Protein AF-A0A850MQ41-F1 (afdb_monomer_lite)

Structure (mmCIF, N/CA/C/O backbone):
data_AF-A0A850MQ41-F1
#
_entry.id   AF-A0A850MQ41-F1
#
loop_
_atom_site.group_PDB
_atom_site.id
_atom_site.type_symbol
_atom_site.label_atom_id
_atom_site.label_alt_id
_atom_site.label_comp_id
_atom_site.label_asym_id
_atom_site.label_entity_id
_atom_site.label_seq_id
_atom_site.pdbx_PDB_ins_code
_atom_site.Cartn_x
_atom_site.Cartn_y
_atom_site.Cartn_z
_atom_site.occupancy
_atom_site.B_iso_or_equiv
_atom_site.auth_seq_id
_atom_site.auth_comp_id
_atom_site.auth_asym_id
_atom_site.auth_atom_id
_atom_site.pdbx_PDB_model_num
ATOM 1 N N . MET A 1 1 ? 5.938 15.041 41.603 1.00 34.44 1 MET A N 1
ATOM 2 C CA . MET A 1 1 ? 6.302 14.014 40.600 1.00 34.44 1 MET A CA 1
ATOM 3 C C . MET A 1 1 ? 5.091 13.773 39.709 1.00 34.44 1 MET A C 1
ATOM 5 O O . MET A 1 1 ? 4.121 13.191 40.169 1.00 34.44 1 MET A O 1
ATOM 9 N N . LEU A 1 2 ? 5.086 14.315 38.488 1.00 30.42 2 LEU A N 1
ATOM 10 C CA . LEU A 1 2 ? 3.973 14.155 37.544 1.00 30.42 2 LEU A CA 1
ATOM 11 C C . LEU A 1 2 ? 4.144 12.836 36.779 1.00 30.42 2 LEU A C 1
ATOM 13 O O . LEU A 1 2 ? 5.052 12.707 35.962 1.00 30.42 2 LEU A O 1
ATOM 17 N N . ASN A 1 3 ? 3.277 11.866 37.073 1.00 32.31 3 ASN A N 1
ATOM 18 C CA . ASN A 1 3 ? 3.250 10.548 36.446 1.00 32.31 3 ASN A CA 1
ATOM 19 C C . ASN A 1 3 ? 2.456 10.644 35.130 1.00 32.31 3 ASN A C 1
ATOM 21 O O . ASN A 1 3 ? 1.229 10.766 35.139 1.00 32.31 3 ASN A O 1
ATOM 25 N N . LYS A 1 4 ? 3.153 10.688 33.991 1.00 35.62 4 LYS A N 1
ATOM 26 C CA . LYS A 1 4 ? 2.527 10.834 32.673 1.00 35.62 4 LYS A CA 1
ATOM 27 C C . LYS A 1 4 ? 2.000 9.484 32.162 1.00 35.62 4 LYS A C 1
ATOM 29 O O . LYS A 1 4 ? 2.761 8.664 31.667 1.00 35.62 4 LYS A O 1
ATOM 34 N N . THR A 1 5 ? 0.665 9.373 32.213 1.00 29.41 5 THR A N 1
ATOM 35 C CA . THR A 1 5 ? -0.238 8.936 31.118 1.00 29.41 5 THR A CA 1
ATOM 36 C C . THR A 1 5 ? -0.182 7.455 30.711 1.00 29.41 5 THR A C 1
ATOM 38 O O . THR A 1 5 ? 0.748 7.044 30.036 1.00 29.41 5 THR A O 1
ATOM 41 N N . ASN A 1 6 ? -1.152 6.582 31.017 1.00 30.81 6 ASN A N 1
ATOM 42 C CA . ASN A 1 6 ? -2.612 6.746 30.929 1.00 30.81 6 ASN A CA 1
ATOM 43 C C . ASN A 1 6 ? -3.043 7.508 29.668 1.00 30.81 6 ASN A C 1
ATOM 45 O O . ASN A 1 6 ? -3.624 8.585 29.746 1.00 30.81 6 ASN A O 1
ATOM 49 N N . TYR A 1 7 ? -2.753 6.927 28.502 1.00 32.78 7 TYR A N 1
ATOM 50 C CA . TYR A 1 7 ? -3.484 7.228 27.276 1.00 32.78 7 TYR A CA 1
ATOM 51 C C . TYR A 1 7 ? -4.075 5.943 26.679 1.00 32.78 7 TYR A C 1
ATOM 53 O O . TYR A 1 7 ? -3.353 5.158 26.081 1.00 32.78 7 TYR A O 1
ATOM 61 N N . LEU A 1 8 ? -5.408 5.833 26.818 1.00 30.55 8 LEU A N 1
ATOM 62 C CA . LEU A 1 8 ? -6.376 5.426 25.783 1.00 30.55 8 LEU A CA 1
ATOM 63 C C . LEU A 1 8 ? -6.337 3.957 25.307 1.00 30.55 8 LEU A C 1
ATOM 65 O O . LEU A 1 8 ? -5.293 3.413 25.008 1.00 30.55 8 LEU A O 1
ATOM 69 N N . CYS A 1 9 ? -7.414 3.241 25.007 1.00 29.84 9 CYS A N 1
ATOM 70 C CA . CYS A 1 9 ? -8.861 3.283 25.214 1.00 29.84 9 CYS A CA 1
ATOM 71 C C . CYS A 1 9 ? -9.362 1.970 24.546 1.00 29.84 9 CYS A C 1
ATOM 73 O O . CYS A 1 9 ? -8.701 1.422 23.662 1.00 29.84 9 CYS A O 1
ATOM 75 N N . SER A 1 10 ? -10.507 1.446 24.970 1.00 34.94 10 SER A N 1
ATOM 76 C CA . SER A 1 10 ? -11.059 0.094 24.763 1.00 34.94 10 SER A CA 1
ATOM 77 C C . SER A 1 10 ? -11.431 -0.361 23.330 1.00 34.94 10 SER A C 1
ATOM 79 O O . SER A 1 10 ? -12.426 -1.059 23.166 1.00 34.94 10 SER A O 1
ATOM 81 N N . ASN A 1 11 ? -10.650 -0.068 22.285 1.00 35.97 11 ASN A N 1
ATOM 82 C CA . ASN A 1 11 ? -10.906 -0.567 20.923 1.00 35.97 11 ASN A CA 1
ATOM 83 C C . ASN A 1 11 ? -9.625 -1.064 20.247 1.00 35.97 11 ASN A C 1
ATOM 85 O O . ASN A 1 11 ? -8.959 -0.339 19.511 1.00 35.97 11 ASN A O 1
ATOM 89 N N . SER A 1 12 ? -9.276 -2.326 20.483 1.00 36.94 12 SER A N 1
ATOM 90 C CA . SER A 1 12 ? -8.135 -2.972 19.833 1.00 36.94 12 SER A CA 1
ATOM 91 C C . SER A 1 12 ? -8.404 -3.142 18.331 1.00 36.94 12 SER A C 1
ATOM 93 O O . SER A 1 12 ? -9.106 -4.069 17.926 1.00 36.94 12 SER A O 1
ATOM 95 N N . ILE A 1 13 ? -7.848 -2.262 17.492 1.00 41.16 13 ILE A N 1
ATOM 96 C CA . ILE A 1 13 ? -7.779 -2.478 16.040 1.00 41.16 13 ILE A CA 1
ATOM 97 C C . ILE A 1 13 ? -6.813 -3.646 15.816 1.00 41.16 13 ILE A C 1
ATOM 99 O O . ILE A 1 13 ? -5.603 -3.504 15.978 1.00 41.16 13 ILE A O 1
ATOM 103 N N . LYS A 1 14 ? -7.343 -4.827 15.484 1.00 42.44 14 LYS A N 1
ATOM 104 C CA . LYS A 1 14 ? -6.518 -5.974 15.092 1.00 42.44 14 LYS A CA 1
ATOM 105 C C . LYS A 1 14 ? -6.167 -5.853 13.614 1.00 42.44 14 LYS A C 1
ATOM 107 O O . LYS A 1 14 ? -6.999 -6.119 12.755 1.00 42.44 14 LYS A O 1
ATOM 112 N N . ILE A 1 15 ? -4.930 -5.461 13.335 1.00 42.81 15 ILE A N 1
ATOM 113 C CA . ILE A 1 15 ? -4.353 -5.479 11.990 1.00 42.81 15 ILE A CA 1
ATOM 114 C C . ILE A 1 15 ? -3.664 -6.832 11.827 1.00 42.81 15 ILE A C 1
ATOM 116 O O . ILE A 1 15 ? -2.641 -7.081 12.461 1.00 42.81 15 ILE A O 1
ATOM 120 N N . ILE A 1 16 ? -4.238 -7.726 11.025 1.00 45.47 16 ILE A N 1
ATOM 121 C CA . ILE A 1 16 ? -3.607 -9.009 10.699 1.00 45.47 16 ILE A CA 1
ATOM 122 C C . ILE A 1 16 ? -2.765 -8.791 9.432 1.00 45.47 16 ILE A C 1
ATOM 124 O O . ILE A 1 16 ? -3.337 -8.456 8.393 1.00 45.47 16 ILE A O 1
ATOM 128 N N . PRO A 1 17 ? -1.427 -8.926 9.477 1.00 36.12 17 PRO A N 1
ATOM 129 C CA . PRO A 1 17 ? -0.598 -8.804 8.283 1.00 36.12 17 PRO A CA 1
ATOM 130 C C . PRO A 1 17 ? -0.901 -9.944 7.295 1.00 36.12 17 PRO A C 1
ATOM 132 O O . PRO A 1 17 ? -0.895 -11.122 7.653 1.00 36.12 17 PRO A O 1
ATOM 135 N N . ILE A 1 18 ? -1.142 -9.578 6.031 1.00 42.31 18 ILE A N 1
ATOM 136 C CA . ILE A 1 18 ? -1.588 -10.470 4.942 1.00 42.31 18 ILE A CA 1
ATOM 137 C C . ILE A 1 18 ? -0.611 -11.615 4.631 1.00 42.31 18 ILE A C 1
ATOM 139 O O . ILE A 1 18 ? -1.040 -12.628 4.085 1.00 42.31 18 ILE A O 1
ATOM 143 N N . ILE A 1 19 ? 0.665 -11.536 5.029 1.00 34.16 19 ILE A N 1
ATOM 144 C CA . ILE A 1 19 ? 1.635 -12.611 4.745 1.00 34.16 19 ILE A CA 1
ATOM 145 C C . ILE A 1 19 ? 1.224 -13.952 5.395 1.00 34.16 19 ILE A C 1
ATOM 147 O O . ILE A 1 19 ? 1.606 -15.001 4.893 1.00 34.16 19 ILE A O 1
ATOM 151 N N . SER A 1 20 ? 0.358 -13.953 6.419 1.00 29.62 20 SER A N 1
ATOM 152 C CA . SER A 1 20 ? -0.162 -15.193 7.021 1.00 29.62 20 SER A CA 1
ATOM 153 C C . SER A 1 20 ? -1.512 -15.684 6.463 1.00 29.62 20 SER A C 1
ATOM 155 O O . SER A 1 20 ? -1.965 -16.747 6.877 1.00 29.62 20 SER A O 1
ATOM 157 N N . ILE A 1 21 ? -2.184 -14.946 5.566 1.00 41.78 21 ILE A N 1
ATOM 158 C CA . ILE A 1 21 ? -3.549 -15.282 5.086 1.00 41.78 21 ILE A CA 1
ATOM 159 C C . ILE A 1 21 ? -3.534 -15.979 3.711 1.00 41.78 21 ILE A C 1
ATOM 161 O O . ILE A 1 21 ? -4.554 -16.483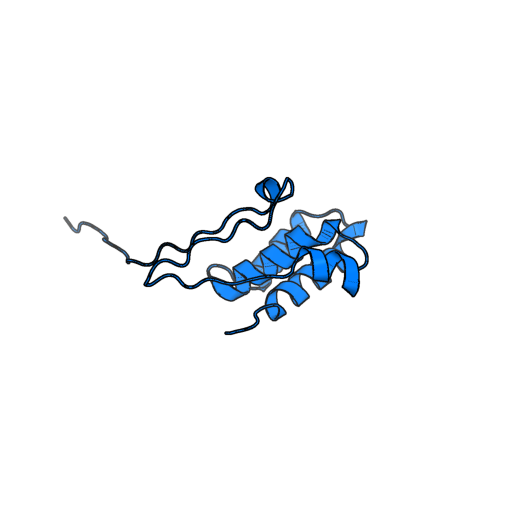 3.249 1.00 41.78 21 ILE A O 1
ATOM 165 N N . ILE A 1 22 ? -2.374 -16.080 3.056 1.00 35.50 22 ILE A N 1
ATOM 166 C CA . ILE A 1 22 ? -2.271 -16.668 1.707 1.00 35.50 22 ILE A CA 1
ATOM 167 C C . ILE A 1 22 ? -2.488 -18.198 1.713 1.00 35.50 22 ILE A C 1
ATOM 169 O O . ILE A 1 22 ? -2.702 -18.800 0.666 1.00 35.50 22 ILE A O 1
ATOM 173 N N . THR A 1 23 ? -2.538 -18.851 2.873 1.00 34.69 23 THR A N 1
ATOM 174 C CA . THR A 1 23 ? -2.707 -20.307 2.964 1.00 34.69 23 THR A CA 1
ATOM 175 C C . THR A 1 23 ? -4.003 -20.690 3.685 1.00 34.69 23 THR A C 1
ATOM 177 O O . THR A 1 23 ? -4.038 -20.785 4.905 1.00 34.69 23 THR A O 1
ATOM 180 N N . TYR A 1 24 ? -5.027 -20.979 2.874 1.00 31.89 24 TYR A N 1
ATOM 181 C CA . TYR A 1 24 ? -6.239 -21.766 3.158 1.00 31.89 24 TYR A CA 1
ATOM 182 C C . TYR A 1 24 ? -7.366 -21.140 4.005 1.00 31.89 24 TYR A C 1
ATOM 184 O O . TYR A 1 24 ? -7.318 -21.064 5.227 1.00 31.89 24 TYR A O 1
ATOM 192 N N . GLY A 1 25 ? -8.481 -20.862 3.317 1.00 39.78 25 GLY A N 1
ATOM 193 C CA . GLY A 1 25 ? -9.821 -20.772 3.900 1.00 39.78 25 GLY A CA 1
ATOM 194 C C . GLY A 1 25 ? -10.298 -19.349 4.177 1.00 39.78 25 GLY A C 1
ATOM 195 O O . GLY A 1 25 ? -9.571 -18.528 4.726 1.00 39.78 25 GLY A O 1
ATOM 196 N N . ARG A 1 26 ? -11.559 -19.056 3.826 1.00 48.25 26 ARG A N 1
ATOM 197 C CA . ARG A 1 26 ? -12.291 -17.883 4.332 1.00 48.25 26 ARG A CA 1
ATOM 198 C C . ARG A 1 26 ? -12.333 -17.961 5.861 1.00 48.25 26 ARG A C 1
ATOM 200 O O . ARG A 1 26 ? -13.281 -18.500 6.429 1.00 48.25 26 ARG A O 1
ATOM 207 N N . PHE A 1 27 ? -11.312 -17.448 6.534 1.00 55.50 27 PHE A N 1
ATOM 208 C CA . PHE A 1 27 ? -11.331 -17.305 7.978 1.00 55.50 27 PHE A CA 1
ATOM 209 C C . PHE A 1 27 ? -12.332 -16.200 8.314 1.00 55.50 27 PHE A C 1
ATOM 211 O O . PHE A 1 27 ? -12.056 -15.013 8.139 1.00 55.50 27 PHE A O 1
ATOM 218 N N . GLN A 1 28 ? -13.537 -16.589 8.731 1.00 59.59 28 GLN A N 1
ATOM 219 C CA . GLN A 1 28 ? -14.525 -15.640 9.226 1.00 59.59 28 GLN A CA 1
ATOM 220 C C . GLN A 1 28 ? -14.004 -15.091 10.552 1.00 59.59 28 GLN A C 1
ATOM 222 O O . GLN A 1 28 ? -13.990 -15.797 11.557 1.00 59.59 28 GLN A O 1
ATOM 227 N N . ILE A 1 29 ? -13.542 -13.840 10.554 1.00 66.12 29 ILE A N 1
ATOM 228 C CA . ILE A 1 29 ? -13.137 -13.172 11.789 1.00 66.12 29 ILE A CA 1
ATOM 229 C C . ILE A 1 29 ? -14.422 -12.920 12.591 1.00 66.12 29 ILE A C 1
ATOM 231 O O . ILE A 1 29 ? -15.271 -12.147 12.135 1.00 66.12 29 ILE A O 1
ATOM 235 N N . PRO A 1 30 ? -14.611 -13.553 13.765 1.00 68.00 30 PRO A N 1
ATOM 236 C CA . PRO A 1 30 ? -15.823 -13.354 14.544 1.00 68.00 30 PRO A CA 1
ATOM 237 C C . PRO A 1 30 ? -15.900 -11.888 14.982 1.00 68.00 30 PRO A C 1
ATOM 239 O O . PRO A 1 30 ? -15.021 -11.393 15.695 1.00 68.00 30 PRO A O 1
ATOM 242 N N . ARG A 1 31 ? -16.953 -11.182 14.548 1.00 65.00 31 ARG A N 1
ATOM 243 C CA . ARG A 1 31 ? -17.189 -9.782 14.923 1.00 65.00 31 ARG A CA 1
ATOM 244 C C . ARG A 1 31 ? -17.505 -9.724 16.416 1.00 65.00 31 ARG A C 1
ATOM 246 O O . ARG A 1 31 ? -18.577 -10.139 16.849 1.00 65.00 31 ARG A O 1
ATOM 253 N N . LYS A 1 32 ? -16.571 -9.213 17.220 1.00 77.88 32 LYS A N 1
ATOM 254 C CA . LYS A 1 32 ? -16.833 -8.920 18.635 1.00 77.88 32 LYS A CA 1
ATOM 255 C C . LYS A 1 32 ? -17.548 -7.580 18.764 1.00 77.88 32 LYS A C 1
ATOM 257 O O . LYS A 1 32 ? -17.222 -6.623 18.062 1.00 77.88 32 LYS A O 1
ATOM 262 N N . LYS A 1 33 ? -18.498 -7.502 19.698 1.00 74.25 33 LYS A N 1
ATOM 263 C CA . LYS A 1 33 ? -19.233 -6.269 20.004 1.00 74.25 33 LYS A CA 1
ATOM 264 C C . LYS A 1 33 ? -18.235 -5.155 20.362 1.00 74.25 33 LYS A C 1
ATOM 266 O O . LYS A 1 33 ? -17.369 -5.363 21.207 1.00 74.25 33 LYS A O 1
ATOM 271 N N . GLY A 1 34 ? -18.330 -4.014 19.678 1.00 77.25 34 GLY A N 1
ATOM 272 C CA . GLY A 1 34 ? -17.419 -2.870 19.831 1.00 77.25 34 GLY A CA 1
ATOM 273 C C . GLY A 1 34 ? -16.262 -2.798 18.823 1.00 77.25 34 GLY A C 1
ATOM 274 O O . GLY A 1 34 ? -15.636 -1.751 18.713 1.00 77.25 34 GLY A O 1
ATOM 275 N N . GLN A 1 35 ? -15.989 -3.844 18.034 1.00 74.06 35 GLN A N 1
ATOM 276 C CA . GLN A 1 35 ? -14.921 -3.796 17.027 1.00 74.06 35 GLN A CA 1
ATOM 277 C C . GLN A 1 35 ? -15.413 -3.253 15.684 1.00 74.06 35 GLN A C 1
ATOM 279 O O . GLN A 1 35 ? -16.443 -3.685 15.166 1.00 74.06 35 GLN A O 1
ATOM 284 N N . LYS A 1 36 ? -14.627 -2.349 15.087 1.00 74.31 36 LYS A N 1
ATOM 285 C CA . LYS A 1 36 ? -14.784 -1.946 13.686 1.00 74.31 36 LYS A CA 1
ATOM 286 C C . LYS A 1 36 ? -13.965 -2.885 12.808 1.00 74.31 36 LYS A C 1
ATOM 288 O O . LYS A 1 36 ? -12.753 -2.991 12.991 1.00 74.31 36 LYS A O 1
ATOM 293 N N . LEU A 1 37 ? -14.638 -3.566 11.886 1.00 74.88 37 LEU A N 1
ATOM 294 C CA . LEU A 1 37 ? -14.015 -4.443 10.901 1.00 74.88 37 LEU A CA 1
ATOM 295 C C . LEU A 1 37 ? -14.004 -3.726 9.550 1.00 74.88 37 LEU A C 1
ATOM 297 O O . LEU A 1 37 ? -15.027 -3.173 9.155 1.00 74.88 37 LEU A O 1
ATOM 301 N N . TYR A 1 38 ? -12.859 -3.740 8.872 1.00 78.06 38 TYR A N 1
ATOM 302 C CA . TYR A 1 38 ? -12.683 -3.136 7.555 1.00 78.06 38 TYR A CA 1
ATOM 303 C C . TYR A 1 38 ? -12.212 -4.213 6.588 1.00 78.06 38 TYR A C 1
ATOM 305 O O . TYR A 1 38 ? -11.134 -4.779 6.777 1.00 78.06 38 TYR A O 1
ATOM 313 N N . ASP A 1 39 ? -13.013 -4.472 5.561 1.00 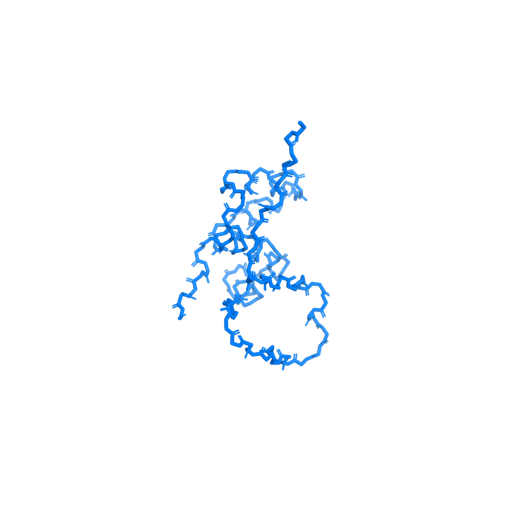76.38 39 ASP A N 1
ATOM 314 C CA . ASP A 1 39 ? -12.669 -5.415 4.506 1.00 76.38 39 ASP A CA 1
ATOM 315 C C . ASP A 1 39 ? -11.988 -4.656 3.362 1.00 76.38 39 ASP A C 1
ATOM 317 O O . ASP A 1 39 ? -12.509 -3.663 2.854 1.00 76.38 39 ASP A O 1
ATOM 321 N N . ILE A 1 40 ? -10.793 -5.105 2.973 1.00 79.31 40 ILE A N 1
ATOM 322 C CA . ILE A 1 40 ? -10.006 -4.500 1.893 1.00 79.31 40 ILE A CA 1
ATOM 323 C C . ILE A 1 40 ? -9.703 -5.590 0.869 1.00 79.31 40 ILE A C 1
ATOM 325 O O . ILE A 1 40 ? -8.953 -6.527 1.144 1.00 79.31 40 ILE A O 1
ATOM 329 N N . LEU A 1 41 ? -10.240 -5.443 -0.340 1.00 83.06 41 LEU A N 1
ATOM 330 C CA . LEU A 1 41 ? -10.052 -6.385 -1.448 1.00 83.06 41 LEU A CA 1
ATOM 331 C C . LEU A 1 41 ? -8.698 -6.180 -2.158 1.00 83.06 41 LEU A C 1
ATOM 333 O O . LEU A 1 41 ? -8.631 -6.078 -3.379 1.00 83.06 41 LEU A O 1
ATOM 337 N N . ALA A 1 42 ? -7.598 -6.101 -1.401 1.00 84.31 42 ALA A N 1
ATOM 338 C CA . ALA A 1 42 ? -6.283 -5.712 -1.922 1.00 84.31 42 ALA A CA 1
ATOM 339 C C . ALA A 1 42 ? -5.770 -6.641 -3.036 1.00 84.31 42 ALA A C 1
ATOM 341 O O . ALA A 1 42 ? -5.274 -6.165 -4.055 1.00 84.31 42 ALA A O 1
ATOM 342 N N . THR A 1 43 ? -5.923 -7.958 -2.874 1.00 85.81 43 THR A N 1
ATOM 343 C CA . THR A 1 43 ? -5.507 -8.949 -3.881 1.00 85.81 43 THR A CA 1
ATOM 344 C C . THR A 1 43 ? -6.351 -8.865 -5.148 1.00 85.81 43 THR A C 1
ATOM 346 O O . THR A 1 43 ? -5.811 -8.985 -6.245 1.00 85.81 43 THR A O 1
ATOM 349 N N . GLN A 1 44 ? -7.656 -8.618 -5.005 1.00 85.94 44 GLN A N 1
ATOM 350 C CA . GLN A 1 44 ? -8.550 -8.440 -6.144 1.00 85.94 44 GLN A CA 1
ATOM 351 C C . GLN A 1 44 ? -8.183 -7.168 -6.911 1.00 85.94 44 GLN A C 1
ATOM 353 O O . GLN A 1 44 ? -7.950 -7.235 -8.107 1.00 85.94 44 GLN A O 1
ATOM 358 N N . ILE A 1 45 ? -8.013 -6.038 -6.219 1.00 87.62 45 ILE A N 1
ATOM 359 C CA . ILE A 1 45 ? -7.564 -4.776 -6.824 1.00 87.62 45 ILE A CA 1
ATOM 360 C C . ILE A 1 45 ? -6.224 -4.976 -7.556 1.00 87.62 45 ILE A C 1
ATOM 362 O O . ILE A 1 45 ? -6.076 -4.601 -8.717 1.00 87.62 45 ILE A O 1
ATOM 366 N N . ALA A 1 46 ? -5.245 -5.615 -6.912 1.00 89.00 46 ALA A N 1
ATOM 367 C CA . ALA A 1 46 ? -3.932 -5.860 -7.507 1.00 89.00 46 ALA A CA 1
ATOM 368 C C . ALA A 1 46 ? -3.986 -6.774 -8.745 1.00 89.00 46 ALA A C 1
ATOM 370 O O . ALA A 1 46 ? -3.298 -6.520 -9.736 1.00 89.00 46 ALA A O 1
ATOM 371 N N . GLY A 1 47 ? -4.797 -7.833 -8.706 1.00 87.00 47 GLY A N 1
ATOM 372 C CA . GLY A 1 47 ? -4.936 -8.790 -9.803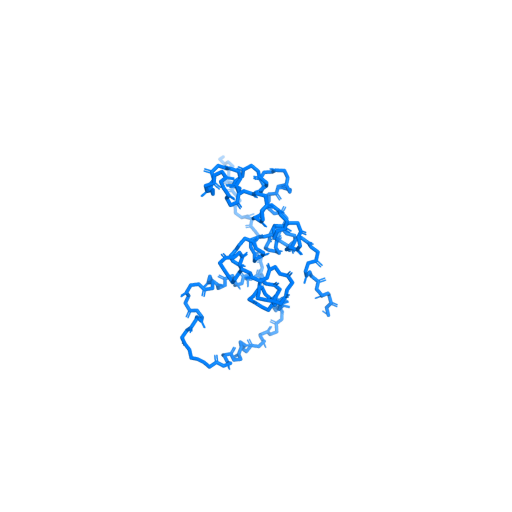 1.00 87.00 47 GLY A CA 1
ATOM 373 C C . GLY A 1 47 ? -5.822 -8.296 -10.948 1.00 87.00 47 GLY A C 1
ATOM 374 O O . GLY A 1 47 ? -5.493 -8.502 -12.114 1.00 87.00 47 GLY A O 1
ATOM 375 N N . GLU A 1 48 ? -6.927 -7.622 -10.639 1.00 90.88 48 GLU A N 1
ATOM 376 C CA . GLU A 1 48 ? -7.937 -7.210 -11.615 1.00 90.88 48 GLU A CA 1
ATOM 377 C C . GLU A 1 48 ? -7.654 -5.827 -12.196 1.00 90.88 48 GLU A C 1
ATOM 379 O O . GLU A 1 48 ? -7.669 -5.696 -13.422 1.00 90.88 48 GLU A O 1
ATOM 384 N N . GLU A 1 49 ? -7.353 -4.828 -11.358 1.00 92.00 49 GLU A N 1
ATOM 385 C CA . GLU A 1 49 ? -7.127 -3.444 -11.801 1.00 92.00 49 GLU A CA 1
ATOM 386 C C . GLU A 1 49 ? -5.686 -3.238 -12.272 1.00 92.00 49 GLU A C 1
ATOM 388 O O . GLU A 1 49 ? -5.452 -2.666 -13.334 1.00 92.00 49 GLU A O 1
ATOM 393 N N . PHE A 1 50 ? -4.708 -3.727 -11.503 1.00 90.75 50 PHE A N 1
ATOM 394 C CA . PHE A 1 50 ? -3.298 -3.507 -11.824 1.00 90.75 50 PHE A CA 1
ATOM 395 C C . PHE A 1 50 ? -2.695 -4.602 -12.704 1.00 90.75 50 PHE A C 1
ATOM 397 O O . PHE A 1 50 ? -1.737 -4.316 -13.406 1.00 90.75 50 PHE A O 1
ATOM 404 N N . LYS A 1 51 ? -3.237 -5.830 -12.709 1.00 91.75 51 LYS A N 1
ATOM 405 C CA . LYS A 1 51 ? -2.631 -7.029 -13.340 1.00 91.75 51 LYS A CA 1
ATOM 406 C C . LYS A 1 51 ? -1.277 -7.442 -12.747 1.00 91.75 51 LYS A C 1
ATOM 408 O O . LYS A 1 51 ? -0.562 -8.254 -13.327 1.00 91.75 51 LYS A O 1
ATOM 413 N N . PHE A 1 52 ? -0.939 -6.932 -11.564 1.00 88.94 52 PHE A N 1
ATOM 414 C CA . PHE A 1 52 ? 0.294 -7.252 -10.849 1.00 88.94 52 PHE A CA 1
ATOM 415 C C . PHE A 1 52 ? -0.040 -7.613 -9.399 1.00 88.94 52 PHE A C 1
ATOM 417 O O . PHE A 1 52 ? -0.026 -6.738 -8.537 1.00 88.94 52 PHE A O 1
ATOM 424 N N . PRO A 1 53 ? -0.286 -8.898 -9.080 1.00 85.31 53 PRO A N 1
ATOM 425 C CA . PRO A 1 53 ? -0.647 -9.330 -7.724 1.00 85.31 53 PRO A CA 1
ATOM 426 C C . PRO A 1 53 ? 0.344 -8.882 -6.639 1.00 85.31 53 PRO A C 1
ATOM 428 O O . PRO A 1 53 ? -0.036 -8.679 -5.489 1.00 85.31 53 PRO A O 1
ATOM 431 N N . VAL A 1 54 ? 1.609 -8.666 -7.018 1.00 86.19 54 VAL A N 1
ATOM 432 C CA . VAL A 1 54 ? 2.677 -8.193 -6.129 1.00 86.19 54 VAL A CA 1
ATOM 433 C C . VAL A 1 54 ? 2.395 -6.826 -5.495 1.00 86.19 54 VAL A C 1
ATOM 435 O O . VAL A 1 54 ? 2.941 -6.560 -4.433 1.00 86.19 54 VAL A O 1
ATOM 438 N N . VAL A 1 55 ? 1.529 -5.978 -6.075 1.00 91.69 55 VAL A N 1
ATOM 439 C CA . VAL A 1 55 ? 1.218 -4.650 -5.501 1.00 91.69 55 VAL A CA 1
ATOM 440 C C . VAL A 1 55 ? 0.131 -4.680 -4.420 1.00 91.69 55 VAL A C 1
ATOM 442 O O . VAL A 1 55 ? -0.179 -3.644 -3.830 1.00 91.69 55 VAL A O 1
ATOM 445 N N . ALA A 1 56 ? -0.430 -5.856 -4.111 1.00 88.56 56 ALA A N 1
ATOM 446 C CA . ALA A 1 56 ? -1.472 -6.016 -3.095 1.00 88.56 56 ALA A CA 1
ATOM 447 C C . ALA A 1 56 ? -1.028 -5.530 -1.704 1.00 88.56 56 ALA A C 1
ATOM 449 O O . ALA A 1 56 ? -1.815 -4.935 -0.968 1.00 88.56 56 ALA A O 1
ATOM 450 N N . ASN A 1 57 ? 0.242 -5.733 -1.349 1.00 91.06 57 ASN A N 1
ATOM 451 C CA . ASN A 1 57 ? 0.810 -5.262 -0.085 1.00 91.06 57 ASN A CA 1
ATOM 452 C C . ASN A 1 57 ? 0.775 -3.726 0.031 1.00 91.06 57 ASN A C 1
ATOM 454 O O . ASN A 1 57 ? 0.394 -3.196 1.074 1.00 91.06 57 ASN A O 1
ATOM 458 N N . VAL A 1 58 ? 1.116 -3.006 -1.039 1.00 93.94 58 VAL A N 1
ATOM 459 C CA . VAL A 1 58 ? 1.126 -1.541 -1.065 1.00 93.94 58 VAL A CA 1
ATOM 460 C C . VAL A 1 58 ? -0.294 -0.980 -1.132 1.00 93.94 58 VAL A C 1
ATOM 462 O O . VAL A 1 58 ? -0.591 0.003 -0.451 1.00 93.94 58 VAL A O 1
ATOM 465 N N . THR A 1 59 ? -1.209 -1.640 -1.849 1.00 93.50 59 THR A N 1
ATOM 466 C CA . THR A 1 59 ? -2.643 -1.315 -1.790 1.00 93.50 59 THR A CA 1
ATOM 467 C C . THR A 1 59 ? -3.188 -1.449 -0.368 1.00 93.50 59 THR A C 1
ATOM 469 O O . THR A 1 59 ? -3.849 -0.534 0.125 1.00 93.50 59 THR A O 1
ATOM 472 N N . MET A 1 60 ? -2.866 -2.544 0.330 1.00 91.44 60 MET A N 1
ATOM 473 C CA . MET A 1 60 ? -3.261 -2.732 1.729 1.00 91.44 60 MET A CA 1
ATOM 474 C C . MET A 1 60 ? -2.657 -1.652 2.637 1.00 91.44 60 MET A C 1
ATOM 476 O O . MET A 1 60 ? -3.361 -1.094 3.477 1.00 91.44 60 MET A O 1
ATOM 480 N N . PHE A 1 61 ? -1.377 -1.318 2.457 1.00 93.38 61 PHE A N 1
ATOM 481 C CA . PHE A 1 61 ? -0.720 -0.265 3.231 1.00 93.38 61 PHE A CA 1
ATOM 482 C C . PHE A 1 61 ? -1.430 1.087 3.072 1.00 93.38 61 PHE A C 1
ATOM 484 O O . PHE A 1 61 ? -1.722 1.745 4.072 1.00 93.38 61 PHE A O 1
ATOM 491 N N . GLY A 1 62 ? -1.800 1.464 1.844 1.00 93.50 62 GLY A N 1
ATOM 492 C CA . GLY A 1 62 ? -2.587 2.674 1.596 1.00 93.50 62 GLY A CA 1
ATOM 493 C C . GLY A 1 62 ? -3.917 2.669 2.353 1.00 93.50 62 GLY A C 1
ATOM 494 O O . GLY A 1 62 ? -4.267 3.648 3.012 1.00 93.50 62 GLY A O 1
ATOM 495 N N . ALA A 1 63 ? -4.632 1.545 2.342 1.00 91.50 63 ALA A N 1
ATOM 496 C CA . ALA A 1 63 ? -5.890 1.412 3.072 1.00 91.50 63 ALA A CA 1
ATOM 497 C C . ALA A 1 63 ? -5.706 1.573 4.593 1.00 91.50 63 ALA A C 1
ATOM 499 O O . ALA A 1 63 ? -6.446 2.323 5.229 1.00 91.50 63 ALA A O 1
ATOM 500 N N . ILE A 1 64 ? -4.673 0.951 5.173 1.00 90.19 64 ILE A N 1
ATOM 501 C CA . ILE A 1 64 ? -4.334 1.081 6.600 1.00 90.19 64 ILE A CA 1
ATOM 502 C C . ILE A 1 64 ? -4.070 2.544 6.970 1.00 90.19 64 ILE A C 1
ATOM 504 O O . ILE A 1 64 ? -4.601 3.037 7.967 1.00 90.19 64 ILE A O 1
ATOM 508 N N . VAL A 1 65 ? -3.289 3.261 6.160 1.00 92.75 65 VAL A N 1
ATOM 509 C CA . VAL A 1 65 ? -2.991 4.684 6.384 1.00 92.75 65 VAL A CA 1
ATOM 510 C C . VAL A 1 65 ? -4.271 5.523 6.367 1.00 92.75 65 VAL A C 1
ATOM 512 O O . VAL A 1 65 ? -4.431 6.408 7.207 1.00 92.75 65 VAL A O 1
ATOM 515 N N . ALA A 1 66 ? -5.210 5.225 5.466 1.00 90.62 66 ALA A N 1
ATOM 516 C CA . ALA A 1 66 ? -6.489 5.927 5.394 1.00 90.62 66 ALA A CA 1
ATOM 517 C C . ALA A 1 66 ? -7.415 5.642 6.593 1.00 90.62 66 ALA A C 1
ATOM 519 O O . ALA A 1 66 ? -8.102 6.559 7.049 1.00 90.62 66 ALA A O 1
ATOM 520 N N . ILE A 1 67 ? -7.412 4.409 7.118 1.00 87.62 67 ILE A N 1
ATOM 521 C CA . ILE A 1 67 ? -8.211 4.005 8.289 1.00 87.62 67 ILE A CA 1
ATOM 522 C C . ILE A 1 67 ? -7.649 4.624 9.568 1.00 87.62 67 ILE A C 1
ATOM 524 O O . ILE A 1 67 ? -8.373 5.268 10.325 1.00 87.62 67 ILE A O 1
ATOM 528 N N . ILE A 1 68 ? -6.361 4.390 9.825 1.00 87.00 68 ILE A N 1
ATOM 529 C CA . ILE A 1 68 ? -5.745 4.657 11.128 1.00 87.00 68 ILE A CA 1
ATOM 530 C C . ILE A 1 68 ? -5.327 6.121 11.245 1.00 87.00 68 ILE A C 1
ATOM 532 O O . ILE A 1 68 ? -5.344 6.673 12.341 1.00 87.00 68 ILE A O 1
ATOM 536 N N . LYS A 1 69 ? -4.967 6.765 10.125 1.00 87.56 69 LYS A N 1
ATOM 537 C CA . LYS A 1 69 ? -4.536 8.173 10.067 1.00 87.56 69 LYS A CA 1
ATOM 538 C C . LYS A 1 69 ? -3.361 8.507 11.001 1.00 87.56 69 LYS A C 1
ATOM 540 O O . LYS A 1 69 ? -3.188 9.659 11.383 1.00 87.56 69 LYS A O 1
ATOM 545 N N . LEU A 1 70 ? -2.544 7.508 11.348 1.00 91.94 70 LEU A N 1
ATOM 546 C CA . LEU A 1 70 ? -1.366 7.680 12.208 1.00 91.94 70 LEU A CA 1
ATOM 547 C C . LEU A 1 70 ? -0.229 8.424 11.497 1.00 91.94 70 LEU A C 1
ATOM 549 O O . LEU A 1 70 ? 0.536 9.142 12.132 1.00 91.94 70 LEU A O 1
ATOM 553 N N . ILE A 1 71 ? -0.118 8.248 10.179 1.00 92.44 71 ILE A N 1
ATOM 554 C CA . ILE A 1 71 ? 0.872 8.926 9.340 1.00 92.44 71 ILE A CA 1
ATOM 555 C C . ILE A 1 71 ? 0.180 9.679 8.208 1.00 92.44 71 ILE A C 1
ATOM 557 O O . ILE A 1 71 ? -0.919 9.320 7.779 1.00 92.44 71 ILE A O 1
ATOM 561 N N . SER A 1 72 ? 0.841 10.719 7.701 1.00 95.69 72 SER A N 1
ATOM 562 C CA . SER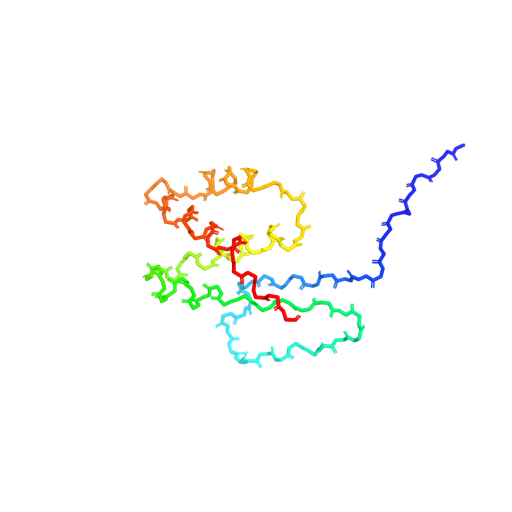 A 1 72 ? 0.348 11.460 6.541 1.00 95.69 72 SER A CA 1
ATOM 563 C C . SER A 1 72 ? 0.456 10.624 5.257 1.00 95.69 72 SER A C 1
ATOM 565 O O . SER A 1 72 ? 1.311 9.741 5.139 1.00 95.69 72 SER A O 1
ATOM 567 N N . ARG A 1 73 ? -0.380 10.936 4.256 1.00 95.00 73 ARG A N 1
ATOM 568 C CA . ARG A 1 73 ? -0.278 10.323 2.917 1.00 95.00 73 ARG A CA 1
ATOM 569 C C . ARG A 1 73 ? 1.082 10.594 2.267 1.00 95.00 73 ARG A C 1
ATOM 571 O O . ARG A 1 73 ? 1.606 9.723 1.583 1.00 95.00 73 ARG A O 1
ATOM 578 N N . GLU A 1 74 ? 1.668 11.759 2.537 1.00 96.88 74 GLU A N 1
ATOM 579 C CA . GLU A 1 74 ? 3.002 12.143 2.068 1.00 96.88 74 GLU A CA 1
ATOM 580 C C . GLU A 1 74 ? 4.093 11.259 2.689 1.00 96.88 74 GLU A C 1
ATOM 582 O O . GLU A 1 74 ? 4.959 10.740 1.990 1.00 96.88 74 GLU A O 1
ATOM 587 N N . SER A 1 75 ? 4.017 11.016 4.001 1.00 97.31 75 SER A N 1
ATOM 588 C CA . SER A 1 75 ? 4.923 10.097 4.699 1.00 97.31 75 SER A CA 1
ATOM 589 C C . SER A 1 75 ? 4.811 8.683 4.131 1.00 97.31 75 SER A C 1
ATOM 591 O O . SER A 1 75 ? 5.829 8.063 3.844 1.00 97.31 75 SER A O 1
ATOM 593 N N . ALA A 1 76 ? 3.587 8.201 3.897 1.00 96.38 76 ALA A N 1
ATOM 594 C CA . ALA A 1 76 ? 3.357 6.896 3.282 1.00 96.38 76 ALA A CA 1
ATOM 595 C C . ALA A 1 76 ? 3.943 6.810 1.861 1.00 96.38 76 ALA A C 1
ATOM 597 O O . ALA A 1 76 ? 4.553 5.802 1.507 1.00 96.38 7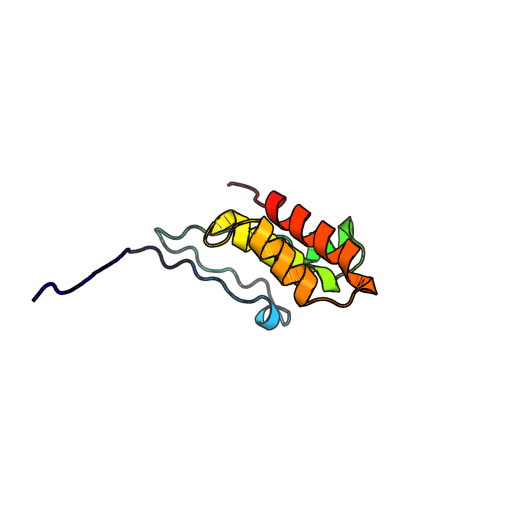6 ALA A O 1
ATOM 598 N N . LYS A 1 77 ? 3.812 7.878 1.063 1.00 97.81 77 LYS A N 1
ATOM 599 C CA . LYS A 1 77 ? 4.402 7.973 -0.277 1.00 97.81 77 LYS A CA 1
ATOM 600 C C . LYS A 1 77 ? 5.926 7.854 -0.224 1.00 97.81 77 LYS A C 1
ATOM 602 O O . LYS A 1 77 ? 6.488 7.017 -0.925 1.00 97.81 77 LYS A O 1
ATOM 607 N N . LYS A 1 78 ? 6.574 8.615 0.664 1.00 97.81 78 LYS A N 1
ATOM 608 C CA . LYS A 1 78 ? 8.030 8.564 0.877 1.00 97.81 78 LYS A CA 1
ATOM 609 C C . LYS A 1 78 ? 8.503 7.180 1.315 1.00 97.81 78 LYS A C 1
ATOM 611 O O . LYS A 1 78 ? 9.523 6.707 0.829 1.00 97.81 78 LYS A O 1
ATOM 616 N N . THR A 1 79 ? 7.747 6.504 2.183 1.00 96.75 79 THR A N 1
ATOM 617 C CA . THR A 1 79 ? 8.046 5.120 2.581 1.00 96.75 79 THR A CA 1
ATOM 618 C C . THR A 1 79 ? 8.018 4.167 1.389 1.00 96.75 79 THR A C 1
ATOM 620 O O . THR A 1 79 ? 8.891 3.309 1.282 1.00 96.75 79 THR A O 1
ATOM 623 N N . VAL A 1 80 ? 7.051 4.301 0.476 1.00 96.25 80 VAL A N 1
ATOM 624 C CA . VAL A 1 80 ? 7.025 3.482 -0.745 1.00 96.25 80 VAL A CA 1
ATOM 625 C C . VAL A 1 80 ? 8.217 3.828 -1.637 1.00 96.25 80 VAL A C 1
ATOM 627 O O . VAL A 1 80 ? 8.934 2.919 -2.040 1.00 96.25 80 VAL A O 1
ATOM 630 N N . GLU A 1 81 ? 8.484 5.116 -1.873 1.00 97.06 81 GLU A N 1
ATOM 631 C CA . GLU A 1 81 ? 9.625 5.596 -2.672 1.00 97.06 81 GLU A CA 1
ATOM 632 C C . GLU A 1 81 ? 10.977 5.057 -2.181 1.00 97.06 81 GLU A C 1
ATOM 634 O O . GLU A 1 81 ? 11.819 4.702 -3.004 1.00 97.06 81 GLU A O 1
ATOM 639 N N . SER A 1 82 ? 11.177 4.941 -0.864 1.00 96.38 82 SER A N 1
ATOM 640 C CA . SER A 1 82 ? 12.420 4.417 -0.287 1.00 96.38 82 SER A CA 1
ATOM 641 C C . SER A 1 82 ? 12.513 2.889 -0.264 1.00 96.38 82 SER A C 1
ATOM 643 O O . SER A 1 82 ? 13.609 2.357 -0.117 1.00 96.38 82 SER A O 1
ATOM 645 N N . SER A 1 83 ? 11.384 2.179 -0.349 1.00 92.19 83 SER A N 1
ATOM 646 C CA . SER A 1 83 ? 11.322 0.734 -0.073 1.00 92.19 83 SER A CA 1
ATOM 647 C C . SER A 1 83 ? 11.128 -0.132 -1.318 1.00 92.19 83 SER A C 1
ATOM 649 O O . SER A 1 83 ? 11.274 -1.350 -1.233 1.00 92.19 83 SER A O 1
ATOM 651 N N . VAL A 1 84 ? 10.786 0.458 -2.470 1.00 92.69 84 VAL A N 1
ATOM 652 C CA . VAL A 1 84 ? 10.538 -0.285 -3.717 1.00 92.69 84 VAL A CA 1
ATOM 653 C C . VAL A 1 84 ? 11.595 0.015 -4.788 1.00 92.69 84 VAL A C 1
ATOM 655 O O . VAL A 1 84 ? 12.085 1.141 -4.882 1.00 92.69 84 VAL A O 1
ATOM 658 N N . PRO A 1 85 ? 11.940 -0.955 -5.656 1.00 93.06 85 PRO A N 1
ATOM 659 C CA . PRO A 1 85 ? 12.838 -0.707 -6.781 1.00 93.06 85 PRO A CA 1
ATOM 660 C C . PRO A 1 85 ? 12.287 0.365 -7.729 1.00 93.06 85 PRO A C 1
ATOM 662 O O . PRO A 1 85 ? 11.095 0.362 -8.036 1.00 93.06 85 PRO A O 1
ATOM 665 N N . LYS A 1 86 ? 13.164 1.210 -8.296 1.00 94.00 86 LYS A N 1
ATOM 666 C CA . LYS A 1 86 ? 12.778 2.294 -9.228 1.00 94.00 86 LYS A CA 1
ATOM 667 C C . LYS A 1 86 ? 11.864 1.822 -10.368 1.00 94.00 86 LYS A C 1
ATOM 669 O O . LYS A 1 86 ? 10.870 2.474 -10.661 1.00 94.00 86 LYS A O 1
ATOM 674 N N . LYS A 1 87 ? 12.153 0.651 -10.954 1.00 93.19 87 LYS A N 1
ATOM 675 C CA . LYS A 1 87 ? 11.343 0.013 -12.014 1.00 93.19 87 LYS A CA 1
ATOM 676 C C . LYS A 1 87 ? 9.880 -0.215 -11.610 1.00 93.19 87 LYS A C 1
ATOM 678 O O . LYS A 1 87 ? 9.003 -0.192 -12.463 1.00 93.19 87 LYS A O 1
ATOM 683 N N . ALA A 1 88 ? 9.627 -0.487 -10.334 1.00 92.38 88 ALA A N 1
ATOM 684 C CA . ALA A 1 88 ? 8.303 -0.801 -9.810 1.00 92.38 88 ALA A CA 1
ATOM 685 C C . ALA A 1 88 ? 7.660 0.394 -9.087 1.00 92.38 88 ALA A C 1
ATOM 687 O O . ALA A 1 88 ? 6.548 0.269 -8.575 1.00 92.38 88 ALA A O 1
ATOM 688 N N . LEU A 1 89 ? 8.334 1.544 -9.020 1.00 95.50 89 LEU A N 1
ATOM 689 C CA . LEU A 1 89 ? 7.884 2.668 -8.208 1.00 95.50 89 LEU A CA 1
ATOM 690 C C . LEU A 1 89 ? 6.540 3.220 -8.681 1.00 95.50 89 LEU A C 1
ATOM 692 O O . LEU A 1 89 ? 5.628 3.385 -7.876 1.00 95.50 89 LEU A O 1
ATOM 696 N N . GLU A 1 90 ? 6.393 3.445 -9.985 1.00 96.38 90 GLU A N 1
ATOM 697 C CA . GLU A 1 90 ? 5.177 4.029 -10.552 1.00 96.38 90 GLU A CA 1
ATOM 698 C C . GLU A 1 90 ? 3.934 3.201 -10.203 1.00 96.38 90 GLU A C 1
ATOM 700 O O . GLU A 1 90 ? 2.936 3.734 -9.713 1.00 96.38 90 GLU A O 1
ATOM 705 N N . ILE A 1 91 ? 4.003 1.882 -10.402 1.00 95.75 91 ILE A N 1
ATOM 706 C CA . ILE A 1 91 ? 2.859 1.014 -10.142 1.00 95.75 91 ILE A CA 1
ATOM 707 C C . ILE A 1 91 ? 2.549 0.896 -8.648 1.00 95.75 91 ILE A C 1
ATOM 709 O O . ILE A 1 91 ? 1.380 0.911 -8.268 1.00 95.75 91 ILE A O 1
ATOM 713 N N . ASN A 1 92 ? 3.569 0.864 -7.787 1.00 96.25 92 ASN A N 1
ATOM 714 C CA . ASN A 1 92 ? 3.363 0.837 -6.340 1.00 96.25 92 ASN A CA 1
ATOM 715 C C . ASN A 1 92 ? 2.761 2.155 -5.828 1.00 96.25 92 ASN A C 1
ATOM 717 O O . ASN A 1 92 ? 1.889 2.129 -4.965 1.00 96.25 92 ASN A O 1
ATOM 721 N N . LEU A 1 93 ? 3.136 3.308 -6.389 1.00 97.69 93 LEU A N 1
ATOM 722 C CA . LEU A 1 93 ? 2.516 4.590 -6.039 1.00 97.69 93 LEU A CA 1
ATOM 723 C C . LEU A 1 93 ? 1.042 4.662 -6.464 1.00 97.69 93 LEU A C 1
ATOM 725 O O . LEU A 1 93 ? 0.208 5.146 -5.695 1.00 97.69 93 LEU A O 1
ATOM 729 N N . LYS A 1 94 ? 0.690 4.131 -7.644 1.00 96.81 94 LYS A N 1
ATOM 730 C CA . LYS A 1 94 ? -0.718 4.006 -8.063 1.00 96.81 94 LYS A CA 1
ATOM 731 C C . LYS A 1 94 ? -1.491 3.055 -7.142 1.00 96.81 94 LYS A C 1
ATOM 733 O O . LYS A 1 94 ? -2.596 3.384 -6.712 1.00 96.81 94 LYS A O 1
ATOM 738 N N . ALA A 1 95 ? -0.890 1.923 -6.780 1.00 95.69 95 ALA A N 1
ATOM 739 C CA . ALA A 1 95 ? -1.464 0.960 -5.844 1.00 95.69 95 ALA A CA 1
ATOM 740 C C . ALA A 1 95 ? -1.704 1.573 -4.453 1.00 95.69 95 ALA A C 1
ATOM 742 O O . ALA A 1 95 ? -2.773 1.370 -3.876 1.00 95.69 95 ALA A O 1
ATOM 743 N N . LEU A 1 96 ? -0.761 2.379 -3.949 1.00 95.88 96 LEU A N 1
ATOM 744 C CA . LEU A 1 96 ? -0.887 3.124 -2.694 1.00 95.88 96 LEU A CA 1
ATOM 745 C C . LEU A 1 96 ? -2.071 4.097 -2.745 1.00 95.88 96 LEU A C 1
ATOM 747 O O . LEU A 1 96 ? -2.915 4.105 -1.847 1.00 95.88 96 LEU A O 1
ATOM 751 N N . A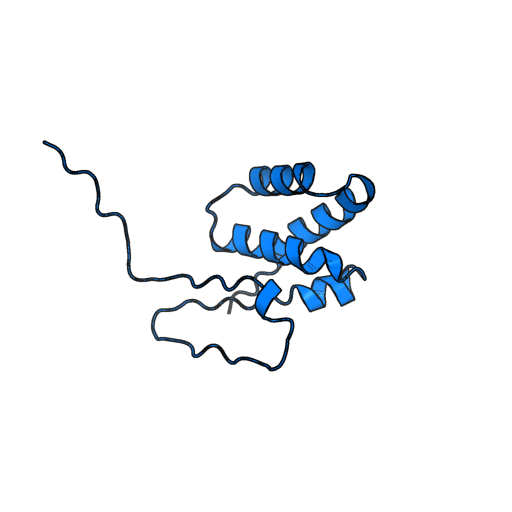LA A 1 97 ? -2.152 4.893 -3.816 1.00 96.19 97 ALA A N 1
ATOM 752 C CA . ALA A 1 97 ? -3.228 5.856 -4.021 1.00 96.19 97 ALA A CA 1
ATOM 753 C C . ALA A 1 97 ? -4.601 5.173 -4.085 1.00 96.19 97 ALA A C 1
ATOM 755 O O . ALA A 1 97 ? -5.556 5.638 -3.461 1.00 96.19 97 ALA A O 1
ATOM 756 N N . ARG A 1 98 ? -4.685 4.030 -4.775 1.00 94.38 98 ARG A N 1
ATOM 757 C CA . ARG A 1 98 ? -5.892 3.202 -4.822 1.00 94.38 98 ARG A CA 1
ATOM 758 C C . ARG A 1 98 ? -6.252 2.640 -3.448 1.00 94.38 98 ARG A C 1
ATOM 760 O O . ARG A 1 98 ? -7.428 2.643 -3.085 1.00 94.38 98 ARG A O 1
ATOM 767 N N . GLY A 1 99 ? -5.250 2.247 -2.661 1.00 92.31 99 GLY A N 1
ATOM 768 C CA . GLY A 1 99 ? -5.391 1.868 -1.257 1.00 92.31 99 GLY A CA 1
ATOM 769 C C . GLY A 1 99 ? -6.073 2.954 -0.423 1.00 92.31 99 GLY A C 1
ATOM 770 O O . GLY A 1 99 ? -7.038 2.660 0.279 1.00 92.31 99 GLY A O 1
ATOM 771 N N . PHE A 1 100 ? -5.678 4.226 -0.573 1.00 93.50 100 PHE A N 1
ATOM 772 C CA . PHE A 1 100 ? -6.329 5.346 0.129 1.00 93.50 100 PHE A CA 1
ATOM 773 C C . PHE A 1 100 ? -7.825 5.497 -0.188 1.00 93.50 100 PHE A C 1
ATOM 775 O O . PHE A 1 100 ? -8.563 6.051 0.625 1.00 93.50 100 PHE A O 1
ATOM 782 N N . GLN A 1 101 ? -8.256 5.038 -1.365 1.00 91.00 101 GLN A N 1
ATOM 783 C CA . GLN A 1 101 ? -9.634 5.126 -1.860 1.00 91.00 101 GLN A CA 1
ATOM 784 C C . GLN A 1 101 ? -10.432 3.834 -1.634 1.00 91.00 101 GLN A C 1
ATOM 786 O O . GLN A 1 101 ? -11.632 3.800 -1.873 1.00 91.00 101 GLN A O 1
ATOM 791 N N . SER A 1 102 ? -9.779 2.752 -1.202 1.00 78.31 102 SER A N 1
ATOM 792 C CA . SER A 1 102 ? -10.377 1.410 -1.131 1.00 78.31 102 SER A CA 1
ATOM 793 C C . SER A 1 102 ? -11.326 1.189 0.050 1.00 78.31 102 SER A C 1
ATOM 795 O O . SER A 1 102 ? -11.885 0.104 0.189 1.00 78.31 102 SER A O 1
ATOM 797 N N . LEU A 1 103 ? -11.548 2.211 0.880 1.00 68.75 103 LEU A N 1
ATOM 798 C CA . LEU A 1 103 ? -12.485 2.129 1.992 1.00 68.75 103 LEU A CA 1
ATOM 799 C C . LEU A 1 103 ? -13.929 2.162 1.500 1.00 68.75 103 LEU A C 1
ATOM 801 O O . LEU A 1 103 ? -14.509 3.228 1.300 1.00 68.75 103 LEU A O 1
ATOM 805 N N . MET A 1 104 ? -14.532 0.983 1.390 1.00 52.19 104 MET A N 1
ATOM 806 C CA . MET A 1 104 ? -15.981 0.859 1.435 1.00 52.19 104 MET A CA 1
ATOM 807 C C . MET A 1 104 ? -16.412 1.024 2.891 1.00 52.19 104 MET A C 1
ATOM 809 O O . MET A 1 104 ? -16.114 0.194 3.746 1.00 52.19 104 MET A O 1
ATOM 813 N N . SER A 1 105 ? -17.043 2.157 3.192 1.00 43.94 105 SER A N 1
ATOM 814 C CA . SER A 1 105 ? -17.690 2.355 4.487 1.00 43.94 105 SER A CA 1
ATOM 815 C C . SER A 1 105 ? -18.989 1.548 4.476 1.00 43.94 105 SER A C 1
ATOM 817 O O . SER A 1 105 ? -19.814 1.751 3.588 1.00 43.94 105 SER A O 1
ATOM 819 N N . SER A 1 106 ? -19.142 0.611 5.411 1.00 40.59 106 SER A N 1
ATOM 820 C CA . SER A 1 106 ? -20.392 -0.110 5.696 1.00 40.59 106 SER A CA 1
ATOM 821 C C . SER A 1 106 ? -20.812 0.157 7.130 1.00 40.59 106 SER A C 1
ATOM 823 O O . SER A 1 106 ? -19.909 0.163 8.000 1.00 40.59 106 SER A O 1
#

Radius of gyration: 16.24 Å; chains: 1; bounding box: 33×36×54 Å

Secondary structure (DSSP, 8-state):
---------S-------GGGTSSSS-------TT-------HHHIIIIISS-GGGHHHHHHHHHHHHH-SS-HHHHHHHHHHHS-HHHHHHHHHHHHHHHH-----

pLDDT: mean 74.15, std 24.34, range [29.41, 97.81]

Foldseek 3Di:
DDDDDDDDDPEDPDDDQCVVVPDDDPPDDPDDPRYDDWDFPLQCCCCPVVVHSVLSNLLQVLLCCLVVVPDDLVVSLVVLVVPDDPVCSVVNSVSSVNSNVRTDDD

Sequence (106 aa):
MLNKTNYLCSNSIKIIPIISIITYGRFQIPRKKGQKLYDILATQIAGEEFKFPVVANVTMFGAIVAIIKLISRESAKKTVESSVPKKALEINLKALARGFQSLMSS